Protein AF-A0A973MR33-F1 (afdb_monomer)

Secondary structure (DSSP, 8-state):
-EEEEEEEEEEEEEEEEETTEEEEEEEEEEGGGT--HHHHHHHHHHHHTPPPPTTEEEEEEEEEEEEEEEEE---TTSSPPP--

Radius of gyration: 20.91 Å; Cα contacts (8 Å, |Δi|>4): 119; chains: 1; bounding box: 41×22×63 Å

Structure (mmCIF, N/CA/C/O backbone):
data_AF-A0A973MR33-F1
#
_entry.id   AF-A0A973MR33-F1
#
loop_
_atom_site.group_PDB
_atom_site.id
_atom_site.type_symbol
_atom_site.label_atom_id
_atom_site.label_alt_id
_atom_site.label_comp_id
_atom_site.label_asym_id
_atom_site.label_entity_id
_atom_site.label_seq_id
_atom_site.pdbx_PDB_ins_code
_atom_site.Cartn_x
_atom_site.Cartn_y
_atom_site.Cartn_z
_atom_site.occupancy
_atom_site.B_iso_or_equiv
_atom_site.auth_seq_id
_atom_site.auth_comp_id
_atom_site.auth_asym_id
_atom_site.auth_atom_id
_atom_site.pdbx_PDB_model_num
ATOM 1 N N . MET A 1 1 ? 21.618 3.166 -28.067 1.00 57.25 1 MET A N 1
ATOM 2 C CA . MET A 1 1 ? 21.717 2.542 -26.726 1.00 57.25 1 MET A CA 1
ATOM 3 C C . MET A 1 1 ? 20.358 2.641 -26.062 1.00 57.25 1 MET A C 1
ATOM 5 O O . MET A 1 1 ? 19.711 3.671 -26.224 1.00 57.25 1 MET A O 1
ATOM 9 N N . SER A 1 2 ? 19.926 1.591 -25.366 1.00 69.31 2 SER A N 1
ATOM 10 C CA . SER A 1 2 ? 18.696 1.595 -24.571 1.00 69.31 2 SER A CA 1
ATOM 11 C C . SER A 1 2 ? 19.037 1.447 -23.091 1.00 69.31 2 SER A C 1
ATOM 13 O O . SER A 1 2 ? 19.802 0.551 -22.732 1.00 69.31 2 SER A O 1
ATOM 15 N N . THR A 1 3 ? 18.462 2.295 -22.245 1.00 77.12 3 THR A N 1
ATOM 16 C CA . THR A 1 3 ? 18.558 2.186 -20.787 1.00 77.12 3 THR A CA 1
ATOM 17 C C . THR A 1 3 ? 17.174 1.884 -20.237 1.00 77.12 3 THR A C 1
ATOM 19 O O . THR A 1 3 ? 16.220 2.602 -20.539 1.00 77.12 3 THR A O 1
ATOM 22 N N . THR A 1 4 ? 17.071 0.840 -19.420 1.00 80.19 4 THR A N 1
ATOM 23 C CA . THR A 1 4 ? 15.827 0.465 -18.743 1.00 80.19 4 THR A CA 1
ATOM 24 C C . THR A 1 4 ? 15.971 0.727 -17.254 1.00 80.19 4 THR A C 1
ATOM 26 O O . THR A 1 4 ? 16.891 0.211 -16.622 1.00 80.19 4 THR A O 1
ATOM 29 N N . THR A 1 5 ? 15.038 1.489 -16.690 1.00 82.75 5 THR A N 1
ATOM 30 C CA . THR A 1 5 ? 14.939 1.729 -15.248 1.00 82.75 5 THR A CA 1
ATOM 31 C C . THR A 1 5 ? 13.593 1.212 -14.762 1.00 82.75 5 THR A C 1
ATOM 33 O O . THR A 1 5 ? 12.556 1.674 -15.231 1.00 82.75 5 THR A O 1
ATOM 36 N N . SER A 1 6 ? 13.606 0.276 -13.813 1.00 84.94 6 SER A N 1
ATOM 37 C CA . SER A 1 6 ? 12.398 -0.217 -13.144 1.00 84.94 6 SER A CA 1
ATOM 38 C C . SER A 1 6 ? 12.375 0.247 -11.690 1.00 84.94 6 SER A C 1
ATOM 40 O O . SER A 1 6 ? 13.359 0.089 -10.963 1.00 84.94 6 SER A O 1
ATOM 42 N N . ASN A 1 7 ? 11.262 0.843 -11.274 1.00 91.12 7 ASN A N 1
ATOM 43 C CA . ASN A 1 7 ? 11.019 1.287 -9.909 1.00 91.12 7 ASN A CA 1
ATOM 44 C C . ASN A 1 7 ? 9.700 0.686 -9.421 1.00 91.12 7 ASN A C 1
ATOM 46 O O . ASN A 1 7 ? 8.681 0.786 -10.104 1.00 91.12 7 ASN A O 1
ATOM 50 N N . VAL A 1 8 ? 9.735 0.071 -8.242 1.00 94.00 8 VAL A N 1
ATOM 51 C CA . VAL A 1 8 ? 8.550 -0.463 -7.571 1.00 94.00 8 VAL A CA 1
ATOM 52 C C . VAL A 1 8 ? 8.314 0.369 -6.329 1.00 94.00 8 VAL A C 1
ATOM 54 O O . VAL A 1 8 ? 9.226 0.536 -5.522 1.00 94.00 8 VAL A O 1
ATOM 57 N N . THR A 1 9 ? 7.100 0.882 -6.172 1.00 95.19 9 THR A N 1
ATOM 58 C CA . THR A 1 9 ? 6.666 1.621 -4.987 1.00 95.19 9 THR A CA 1
ATOM 59 C C . THR A 1 9 ? 5.542 0.862 -4.297 1.00 95.19 9 THR A C 1
ATOM 61 O O . THR A 1 9 ? 4.541 0.531 -4.926 1.00 95.19 9 THR A O 1
ATOM 64 N N . TYR A 1 10 ? 5.689 0.628 -2.999 1.00 95.44 10 TYR A N 1
ATOM 65 C CA . TYR A 1 10 ? 4.663 0.067 -2.128 1.00 95.44 10 TYR A CA 1
ATOM 66 C C . TYR A 1 10 ? 4.080 1.191 -1.281 1.00 95.44 10 TYR A C 1
ATOM 68 O O . TYR A 1 10 ? 4.825 1.867 -0.569 1.00 95.44 10 TYR A O 1
ATOM 76 N N . ARG A 1 11 ? 2.768 1.405 -1.359 1.00 95.00 11 ARG A N 1
ATOM 77 C CA . ARG A 1 11 ? 2.045 2.406 -0.572 1.00 95.00 11 ARG A CA 1
ATOM 78 C C . ARG A 1 11 ? 1.152 1.709 0.441 1.00 95.00 11 ARG A C 1
ATOM 80 O O . ARG A 1 11 ? 0.342 0.864 0.074 1.00 95.00 11 ARG A O 1
ATOM 87 N N . PHE A 1 12 ? 1.291 2.098 1.699 1.00 94.25 12 PHE A N 1
ATOM 88 C CA . PHE A 1 12 ? 0.491 1.609 2.811 1.00 94.25 12 PHE A CA 1
ATOM 89 C C . PHE A 1 12 ? -0.452 2.726 3.231 1.00 94.25 12 PHE A C 1
ATOM 91 O O . PHE A 1 12 ? 0.007 3.827 3.539 1.00 94.25 12 PHE A O 1
ATOM 98 N N . GLY A 1 13 ? -1.752 2.456 3.197 1.00 93.38 13 GLY A N 1
ATOM 99 C CA . GLY A 1 13 ? -2.802 3.378 3.615 1.00 93.38 13 GLY A CA 1
ATOM 100 C C . GLY A 1 13 ? -3.477 2.893 4.890 1.00 93.38 13 GLY A C 1
ATOM 101 O O . GLY A 1 13 ? -3.714 1.696 5.049 1.00 93.38 13 GLY A O 1
ATOM 102 N N . PHE A 1 14 ? -3.798 3.825 5.780 1.00 91.88 14 PHE A N 1
ATOM 103 C CA . PHE A 1 14 ? -4.531 3.599 7.019 1.00 91.88 14 PHE A CA 1
ATOM 104 C C . PHE A 1 14 ? -5.710 4.549 7.064 1.00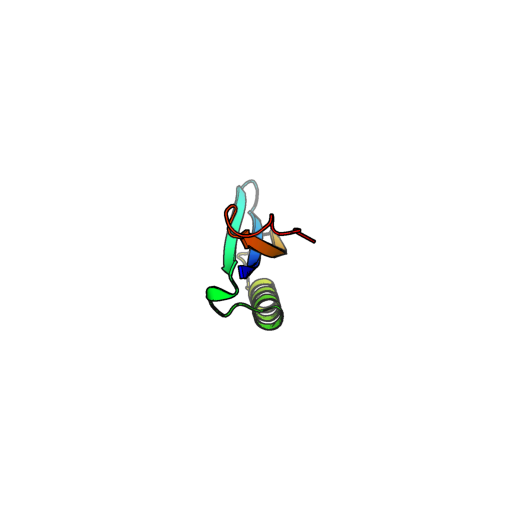 91.88 14 PHE A C 1
ATOM 106 O O . PHE A 1 14 ? -5.534 5.754 6.920 1.00 91.88 14 PHE A O 1
ATOM 113 N N . TYR A 1 15 ? -6.879 3.980 7.308 1.00 92.25 15 TYR A N 1
ATOM 114 C CA . TYR A 1 15 ? -8.112 4.691 7.588 1.00 92.25 15 TYR A CA 1
ATOM 115 C C . TYR A 1 15 ? -8.455 4.411 9.045 1.00 92.25 15 TYR A C 1
ATOM 117 O O . TYR A 1 15 ? -8.730 3.263 9.412 1.00 92.25 15 TYR A O 1
ATOM 125 N N . LEU A 1 16 ? -8.383 5.442 9.877 1.00 91.19 16 LEU A N 1
ATOM 126 C CA . LEU A 1 16 ? -8.622 5.380 11.311 1.00 91.19 16 LEU A CA 1
ATOM 127 C C . LEU A 1 16 ? -9.906 6.141 11.625 1.00 91.19 16 LEU A C 1
ATOM 129 O O . LEU A 1 16 ? -10.069 7.295 11.235 1.00 91.19 16 LEU A O 1
ATOM 133 N N . GLN A 1 17 ? -10.808 5.505 12.364 1.00 92.44 17 GLN A N 1
ATOM 134 C CA . GLN A 1 17 ? -12.024 6.145 12.847 1.00 92.44 17 GLN A CA 1
ATOM 135 C C . GLN A 1 17 ? -12.162 5.954 14.353 1.00 92.44 17 GLN A C 1
ATOM 137 O O . GLN A 1 17 ? -12.209 4.818 14.819 1.00 92.44 17 GLN A O 1
ATOM 142 N N . GLN A 1 18 ? -12.303 7.044 15.108 1.00 91.94 18 GLN A N 1
ATOM 143 C CA . GLN A 1 18 ? -12.610 7.006 16.540 1.00 91.94 18 GLN A CA 1
ATOM 144 C C . GLN A 1 18 ? -13.706 8.027 16.873 1.00 91.94 18 GLN A C 1
ATOM 146 O O . GLN A 1 18 ? -13.461 9.232 16.944 1.00 91.94 18 GLN A O 1
ATOM 151 N N . GLY A 1 19 ? -14.933 7.539 17.078 1.00 87.88 19 GLY A N 1
ATOM 152 C CA . GLY A 1 19 ? -16.111 8.404 17.181 1.00 87.88 19 GLY A CA 1
ATOM 153 C C . GLY A 1 19 ? -16.346 9.166 15.872 1.00 87.88 19 GLY A C 1
ATOM 154 O O . GLY A 1 19 ? -16.442 8.546 14.812 1.00 87.88 19 GLY A O 1
ATOM 155 N N . ASP A 1 20 ? -16.394 10.497 15.961 1.00 89.19 20 ASP A N 1
ATOM 156 C CA . ASP A 1 20 ? -16.544 11.400 14.809 1.00 89.19 20 ASP A CA 1
ATOM 157 C C . ASP A 1 20 ? -15.201 11.787 14.161 1.00 89.19 20 ASP A C 1
ATOM 159 O O . ASP A 1 20 ? -15.182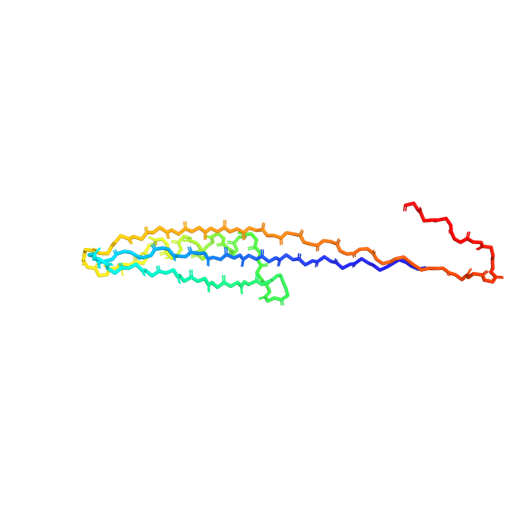 12.461 13.131 1.00 89.19 20 ASP A O 1
ATOM 163 N N . ASN A 1 21 ? -14.070 11.371 14.743 1.00 87.00 21 ASN A N 1
ATOM 164 C CA . ASN A 1 21 ? -12.754 11.656 14.183 1.00 87.00 21 ASN A CA 1
ATOM 165 C C . ASN A 1 21 ? -12.410 10.629 13.106 1.00 87.00 21 ASN A C 1
ATOM 167 O O . ASN A 1 21 ? -12.440 9.422 13.360 1.00 87.00 21 ASN A O 1
ATOM 171 N N . LEU A 1 22 ? -12.057 11.134 11.926 1.00 91.31 22 LEU A N 1
ATOM 172 C CA . LEU A 1 22 ? -11.594 10.367 10.778 1.00 91.31 22 LEU A CA 1
ATOM 173 C C . LEU A 1 22 ? -10.193 10.849 10.417 1.00 91.31 22 LEU A C 1
ATOM 175 O O . LEU A 1 22 ? -9.999 12.039 10.161 1.00 91.31 22 LEU A O 1
ATOM 179 N N . GLU A 1 23 ? -9.237 9.930 10.393 1.00 89.38 23 GLU A N 1
ATOM 180 C CA . GLU A 1 23 ? -7.867 10.208 9.985 1.00 89.38 23 GLU A CA 1
ATOM 181 C C . GLU A 1 23 ? -7.412 9.227 8.915 1.00 89.38 23 GLU A C 1
ATOM 183 O O . GLU A 1 23 ? -7.541 8.011 9.068 1.00 89.38 23 GLU A O 1
ATOM 188 N N . ASP A 1 24 ? -6.808 9.784 7.869 1.00 91.88 24 ASP A N 1
ATOM 189 C CA . ASP A 1 24 ? -6.160 9.025 6.815 1.00 91.88 24 ASP A CA 1
ATOM 190 C C . ASP A 1 24 ? -4.656 9.260 6.893 1.00 91.88 24 ASP A C 1
ATOM 192 O O . ASP A 1 24 ? -4.178 10.397 6.846 1.00 91.88 24 ASP A O 1
ATOM 196 N N . ALA A 1 25 ? -3.897 8.174 6.982 1.00 88.88 25 ALA A N 1
ATOM 197 C CA . ALA A 1 25 ? -2.445 8.213 6.974 1.00 88.88 25 ALA A CA 1
ATOM 198 C C . ALA A 1 25 ? -1.905 7.322 5.861 1.00 88.88 25 ALA A C 1
ATOM 200 O O . ALA A 1 25 ? -2.442 6.254 5.571 1.00 88.88 25 ALA A O 1
ATOM 201 N N . PHE A 1 26 ? -0.811 7.751 5.240 1.00 92.31 26 PHE A N 1
ATOM 202 C CA . PHE A 1 26 ? -0.120 6.946 4.247 1.00 92.31 26 PHE A CA 1
ATOM 203 C C . PHE A 1 26 ? 1.388 7.083 4.378 1.00 92.31 26 PHE A C 1
ATOM 205 O O . PHE A 1 26 ? 1.918 8.145 4.705 1.00 92.31 26 PHE A O 1
ATOM 212 N N . PHE A 1 27 ? 2.085 6.002 4.061 1.00 92.44 27 PHE A N 1
ATOM 213 C CA . PHE A 1 27 ? 3.524 6.018 3.850 1.00 92.44 27 PHE A CA 1
ATOM 214 C C . PHE A 1 27 ? 3.885 5.113 2.678 1.00 92.44 27 PHE A C 1
ATOM 216 O O . PHE A 1 27 ? 3.164 4.169 2.346 1.00 92.44 27 PHE A O 1
ATOM 223 N N . SER A 1 28 ? 5.009 5.419 2.038 1.00 94.38 28 SER A N 1
ATOM 224 C CA . SER A 1 28 ? 5.435 4.743 0.820 1.00 94.38 28 SER A CA 1
ATOM 225 C C . SER A 1 28 ? 6.895 4.337 0.918 1.00 94.38 28 SER A C 1
ATOM 227 O O . SER A 1 28 ? 7.734 5.115 1.369 1.00 94.38 28 SER A O 1
ATOM 229 N N . PHE A 1 29 ? 7.200 3.142 0.429 1.00 93.56 29 PHE A N 1
ATOM 230 C CA . PHE A 1 29 ? 8.557 2.631 0.290 1.00 93.56 29 PHE A CA 1
ATOM 231 C C . PHE A 1 29 ? 8.821 2.252 -1.159 1.00 93.56 29 PHE A C 1
ATOM 233 O O . PHE A 1 29 ? 7.899 1.920 -1.897 1.00 93.56 29 PHE A O 1
ATOM 240 N N . THR A 1 30 ? 10.084 2.285 -1.570 1.00 94.38 30 THR A N 1
ATOM 241 C CA . THR A 1 30 ? 10.482 1.878 -2.923 1.00 94.38 30 THR A CA 1
ATOM 242 C C . THR A 1 30 ? 11.423 0.683 -2.876 1.00 94.38 30 THR A C 1
ATOM 244 O O . THR A 1 30 ? 12.056 0.425 -1.848 1.00 94.38 30 THR A O 1
ATOM 247 N N . ASN A 1 31 ? 11.575 -0.014 -4.000 1.00 91.19 31 ASN A N 1
ATOM 248 C CA . ASN A 1 31 ? 12.592 -1.056 -4.159 1.00 91.19 31 ASN A CA 1
ATOM 249 C C . ASN A 1 31 ? 14.022 -0.540 -3.921 1.00 91.19 31 ASN A C 1
ATOM 251 O O . ASN A 1 31 ? 14.875 -1.296 -3.466 1.00 91.19 31 ASN A O 1
ATOM 255 N N . ALA A 1 32 ? 14.284 0.753 -4.144 1.00 89.19 32 ALA A N 1
ATOM 256 C CA . ALA A 1 32 ? 15.566 1.378 -3.818 1.00 89.19 32 ALA A CA 1
ATOM 257 C C . ALA A 1 32 ? 15.857 1.394 -2.305 1.00 89.19 32 ALA A C 1
ATOM 259 O O . ALA A 1 32 ? 17.017 1.418 -1.901 1.00 89.19 32 ALA A O 1
ATOM 260 N N . CYS A 1 33 ? 14.818 1.342 -1.466 1.00 88.69 33 CYS A N 1
ATOM 261 C CA . CYS A 1 33 ? 14.936 1.207 -0.014 1.00 88.69 33 CYS A CA 1
ATOM 262 C C . CYS A 1 33 ? 15.037 -0.260 0.445 1.00 88.69 33 CYS A C 1
ATOM 264 O O . CYS A 1 33 ? 14.989 -0.517 1.644 1.00 88.69 33 CYS A O 1
ATOM 266 N N . GLY A 1 34 ? 15.141 -1.218 -0.484 1.00 90.06 34 GLY A N 1
ATOM 267 C CA . GLY A 1 34 ? 15.151 -2.652 -0.186 1.00 90.06 34 GLY A CA 1
ATOM 268 C C . GLY A 1 34 ? 13.766 -3.253 0.068 1.00 90.06 34 GLY A C 1
ATOM 269 O O . GLY A 1 34 ? 13.691 -4.390 0.518 1.00 90.06 34 GLY A O 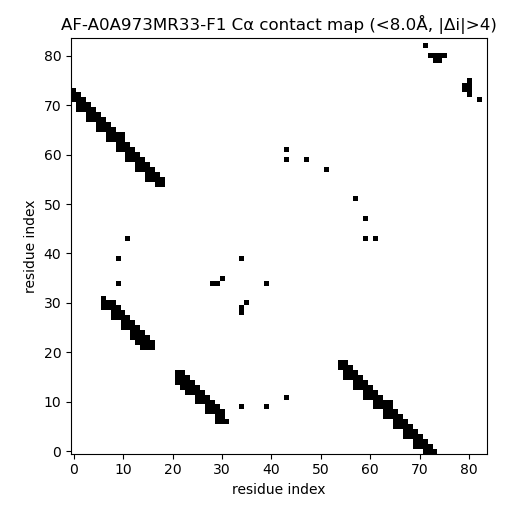1
ATOM 270 N N . MET A 1 35 ? 12.685 -2.514 -0.209 1.00 94.00 35 MET A N 1
ATOM 271 C CA . MET A 1 35 ? 11.324 -3.042 -0.096 1.00 94.00 35 MET A CA 1
ATOM 272 C C . MET A 1 35 ? 11.015 -3.989 -1.262 1.00 94.00 35 MET A C 1
ATOM 274 O O . MET A 1 35 ? 11.196 -3.643 -2.431 1.00 94.00 35 MET A O 1
ATOM 278 N N . ASP A 1 36 ? 10.496 -5.160 -0.934 1.00 93.50 36 ASP A N 1
ATOM 279 C CA . ASP A 1 36 ? 10.037 -6.200 -1.850 1.00 93.50 36 ASP A CA 1
ATOM 280 C C . ASP A 1 36 ? 8.645 -6.714 -1.435 1.00 93.50 36 ASP A C 1
ATOM 282 O O . ASP A 1 36 ? 8.094 -6.296 -0.416 1.00 93.50 36 ASP A O 1
ATOM 286 N N . ASP A 1 37 ? 8.050 -7.608 -2.229 1.00 92.81 37 ASP A N 1
ATOM 287 C CA . ASP A 1 37 ? 6.697 -8.116 -1.962 1.00 92.81 37 ASP A CA 1
ATOM 288 C C . ASP A 1 37 ? 6.601 -8.815 -0.588 1.00 92.81 37 ASP A C 1
ATOM 290 O O . ASP A 1 37 ? 5.592 -8.697 0.108 1.00 92.81 37 ASP A O 1
ATOM 294 N N . ALA A 1 38 ? 7.657 -9.527 -0.176 1.00 94.50 38 ALA A N 1
ATOM 295 C CA . ALA A 1 38 ? 7.684 -10.282 1.074 1.00 94.50 38 ALA A CA 1
ATOM 296 C C . ALA A 1 38 ? 7.769 -9.362 2.300 1.00 94.50 38 ALA A C 1
ATOM 298 O O . ALA A 1 38 ? 7.030 -9.545 3.268 1.00 94.50 38 ALA A O 1
ATOM 299 N N . SER A 1 39 ? 8.637 -8.353 2.255 1.00 94.00 39 SER A N 1
ATOM 300 C CA . SER A 1 39 ? 8.751 -7.333 3.301 1.00 94.00 39 SER A CA 1
ATOM 301 C C . SER A 1 39 ? 7.513 -6.443 3.364 1.00 94.00 39 SER A C 1
ATOM 303 O O . SER A 1 39 ? 7.059 -6.122 4.464 1.00 94.00 39 SER A O 1
ATOM 305 N N . ALA A 1 40 ? 6.906 -6.115 2.219 1.00 93.12 40 ALA A N 1
ATOM 306 C CA . ALA A 1 40 ? 5.656 -5.370 2.182 1.00 93.12 40 ALA A CA 1
ATOM 307 C C . ALA A 1 40 ? 4.507 -6.155 2.829 1.00 93.12 40 ALA A C 1
ATOM 309 O O . ALA A 1 40 ? 3.762 -5.599 3.639 1.00 93.12 40 ALA A O 1
ATOM 310 N N . LEU A 1 41 ? 4.398 -7.455 2.538 1.00 92.25 41 LEU A N 1
ATOM 311 C CA . LEU A 1 41 ? 3.432 -8.338 3.188 1.00 92.25 41 LEU A CA 1
ATOM 312 C C . LEU A 1 41 ? 3.690 -8.453 4.695 1.00 92.25 41 LEU A C 1
ATOM 314 O O . LEU A 1 41 ? 2.764 -8.282 5.483 1.00 92.25 41 LEU A O 1
ATOM 318 N N . ALA A 1 42 ? 4.939 -8.681 5.105 1.00 92.94 42 ALA A N 1
ATOM 319 C CA . ALA A 1 42 ? 5.294 -8.797 6.518 1.00 92.94 42 ALA A CA 1
ATOM 320 C C . ALA A 1 42 ? 4.965 -7.515 7.301 1.00 92.94 42 ALA A C 1
ATOM 322 O O . ALA A 1 42 ? 4.454 -7.584 8.420 1.00 92.94 42 ALA A O 1
ATOM 323 N N . LEU A 1 43 ? 5.202 -6.339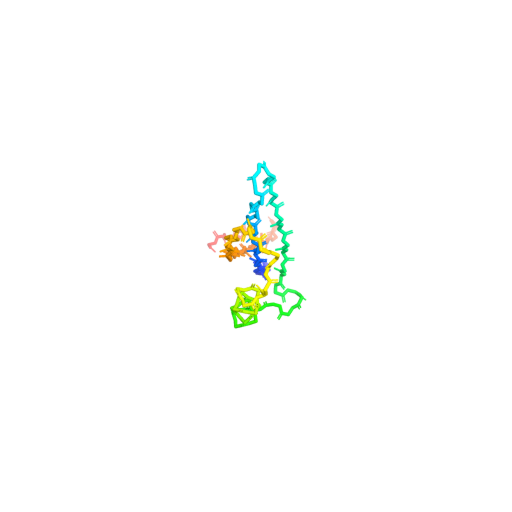 6.710 1.00 91.25 43 LEU A N 1
ATOM 324 C CA . LEU A 1 43 ? 4.826 -5.062 7.313 1.00 91.25 43 LEU A CA 1
ATOM 325 C C . LEU A 1 43 ? 3.305 -4.913 7.412 1.00 91.25 43 LEU A C 1
ATOM 327 O O . LEU A 1 43 ? 2.800 -4.494 8.451 1.00 91.25 43 LEU A O 1
ATOM 331 N N . ALA A 1 44 ? 2.571 -5.287 6.364 1.00 90.38 44 ALA A N 1
ATOM 332 C CA . ALA A 1 44 ? 1.112 -5.276 6.372 1.00 90.38 44 ALA A CA 1
ATOM 333 C C . ALA A 1 44 ? 0.552 -6.162 7.501 1.00 90.38 44 ALA A C 1
ATOM 335 O O . ALA A 1 44 ? -0.314 -5.743 8.270 1.00 90.38 44 ALA A O 1
ATOM 336 N N . GLU A 1 45 ? 1.079 -7.376 7.647 1.00 90.44 45 GLU A N 1
ATOM 337 C CA . GLU A 1 45 ? 0.690 -8.299 8.713 1.00 90.44 45 GLU A CA 1
ATOM 338 C C . GLU A 1 45 ? 1.051 -7.766 10.100 1.00 90.44 45 GLU A C 1
ATOM 340 O O . GLU A 1 45 ? 0.235 -7.852 11.019 1.00 90.44 45 GLU A O 1
ATOM 345 N N . ALA A 1 46 ? 2.236 -7.172 10.260 1.00 90.19 46 ALA A N 1
ATOM 346 C CA . ALA A 1 46 ? 2.636 -6.546 11.514 1.00 90.19 46 ALA A CA 1
ATOM 347 C C . ALA A 1 46 ? 1.669 -5.419 11.905 1.00 90.19 46 ALA A C 1
ATOM 349 O O . ALA A 1 46 ? 1.180 -5.392 13.031 1.00 90.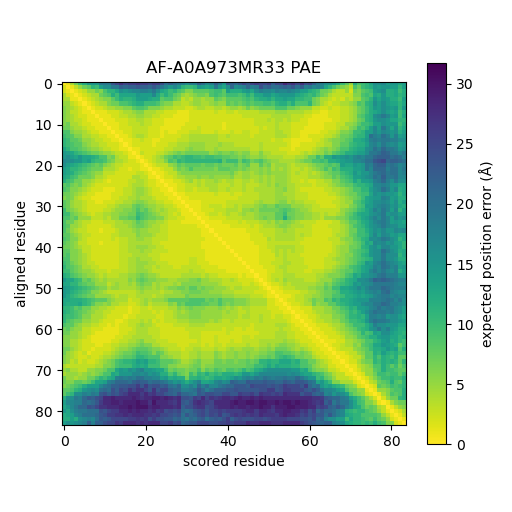19 46 ALA A O 1
ATOM 350 N N . MET A 1 47 ? 1.329 -4.542 10.958 1.00 87.38 47 MET A N 1
ATOM 351 C CA . MET A 1 47 ? 0.442 -3.400 11.189 1.00 87.38 47 MET A CA 1
ATOM 352 C C . MET A 1 47 ? -1.010 -3.813 11.453 1.00 87.38 47 MET A C 1
ATOM 354 O O . MET A 1 47 ? -1.688 -3.192 12.269 1.00 87.38 47 MET A O 1
ATOM 358 N N . LYS A 1 48 ? -1.482 -4.897 10.827 1.00 85.00 48 LYS A N 1
ATOM 359 C CA . LYS A 1 48 ? -2.805 -5.480 11.102 1.00 85.00 48 LYS A CA 1
ATOM 360 C C . LYS A 1 48 ? -2.946 -5.976 12.547 1.00 85.00 48 LYS A C 1
ATOM 362 O O . LYS A 1 48 ? -4.054 -5.984 13.074 1.00 85.00 48 LYS A O 1
ATOM 367 N N . ASN A 1 49 ? -1.846 -6.395 13.170 1.00 85.50 49 ASN A N 1
ATOM 368 C CA . ASN A 1 49 ? -1.828 -6.937 14.531 1.00 85.50 49 ASN A CA 1
ATOM 369 C C . ASN A 1 49 ? -1.520 -5.884 15.609 1.00 85.50 49 ASN A C 1
ATOM 371 O O . ASN A 1 49 ? -1.382 -6.236 16.779 1.00 85.50 49 ASN A O 1
ATOM 375 N N . VAL A 1 50 ? -1.397 -4.606 15.240 1.00 88.12 50 VAL A N 1
ATOM 376 C CA . VAL A 1 50 ? -1.216 -3.521 16.210 1.00 88.12 50 VAL A CA 1
ATOM 377 C C . VAL A 1 50 ? -2.510 -3.326 16.997 1.00 88.12 50 VAL A C 1
ATOM 379 O O . VAL A 1 50 ? -3.587 -3.180 16.418 1.00 88.12 50 VAL A O 1
ATOM 382 N N . GLU A 1 51 ? -2.406 -3.304 18.325 1.00 89.69 51 GLU A N 1
ATOM 383 C CA . GLU A 1 51 ? -3.529 -2.944 19.187 1.00 89.69 51 GLU A CA 1
ATOM 384 C C . GLU A 1 51 ? -3.796 -1.440 19.098 1.00 89.69 51 GLU A C 1
ATOM 386 O O . GLU A 1 51 ? -2.928 -0.612 19.378 1.00 89.69 51 GLU A O 1
ATOM 391 N N . TRP A 1 52 ? -5.024 -1.092 18.724 1.00 87.44 52 TRP A N 1
ATOM 392 C CA . TRP A 1 52 ? -5.495 0.286 18.689 1.00 87.44 52 TRP A CA 1
ATOM 393 C C . TRP A 1 52 ? -6.287 0.616 19.957 1.00 87.44 52 TRP A C 1
ATOM 395 O O . TRP A 1 52 ? -6.872 -0.284 20.569 1.00 87.44 52 TRP A O 1
ATOM 405 N N . PRO A 1 53 ? -6.343 1.897 20.364 1.00 89.56 53 PRO A N 1
ATOM 406 C CA . PRO A 1 53 ? -7.189 2.318 21.472 1.00 89.56 53 PRO A CA 1
ATOM 407 C C . PRO A 1 53 ? -8.638 1.843 21.309 1.00 89.56 53 PRO A C 1
ATOM 409 O O . PRO A 1 53 ? -9.169 1.747 20.201 1.00 89.56 53 PR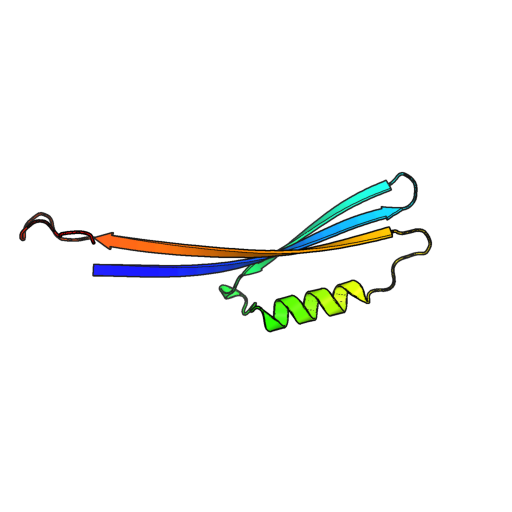O A O 1
ATOM 412 N N . ALA A 1 54 ? -9.301 1.563 22.432 1.00 89.81 54 ALA A N 1
ATOM 413 C CA . ALA A 1 54 ? -10.687 1.116 22.414 1.00 89.81 54 ALA A CA 1
ATOM 414 C C . ALA A 1 54 ? -11.593 2.130 21.688 1.00 89.81 54 ALA A C 1
ATOM 416 O O . ALA A 1 54 ? -11.486 3.343 21.883 1.00 89.81 54 ALA A O 1
ATOM 417 N N . GLY A 1 55 ? -12.501 1.612 20.859 1.00 89.31 55 GLY A N 1
ATOM 418 C CA . GLY A 1 55 ? -13.401 2.427 20.039 1.00 89.31 55 GLY A CA 1
ATOM 419 C C . GLY A 1 55 ? -12.798 2.919 18.721 1.00 89.31 55 GLY A C 1
ATOM 420 O O . GLY A 1 55 ? -13.504 3.597 17.977 1.00 89.31 55 GLY A O 1
ATOM 421 N N . THR A 1 56 ? -11.544 2.570 18.410 1.00 91.44 56 THR A N 1
ATOM 422 C CA . THR A 1 56 ? -10.927 2.868 17.114 1.00 91.44 56 THR A CA 1
ATOM 423 C C . THR A 1 56 ? -11.179 1.736 16.120 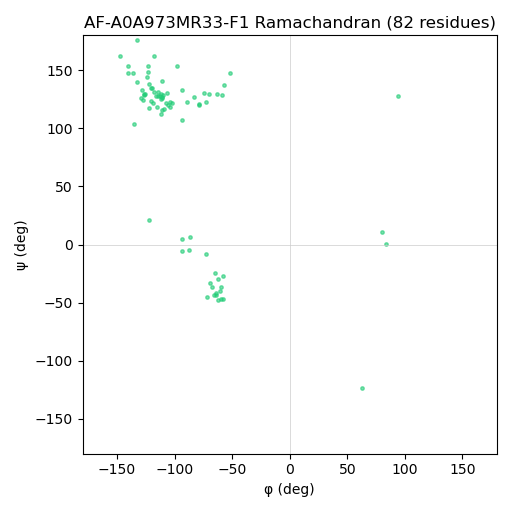1.00 91.44 56 THR A C 1
ATOM 425 O O . THR A 1 56 ? -10.814 0.586 16.358 1.00 91.44 56 THR A O 1
ATOM 428 N N . THR A 1 57 ? -11.792 2.061 14.984 1.00 90.19 57 THR A N 1
ATOM 429 C CA . THR A 1 57 ? -11.886 1.174 13.820 1.00 90.19 57 THR A CA 1
ATOM 430 C C . THR A 1 57 ? -10.737 1.486 12.876 1.00 90.19 57 THR A C 1
ATOM 432 O O . THR A 1 57 ? -10.484 2.652 12.581 1.00 90.19 57 THR A O 1
ATOM 435 N N . VAL A 1 58 ? -10.050 0.448 12.402 1.00 90.06 58 VAL A N 1
ATOM 436 C CA . VAL A 1 58 ? -8.903 0.586 11.501 1.00 90.06 58 VAL A CA 1
ATOM 437 C C . VAL A 1 58 ? -9.118 -0.250 10.256 1.00 90.06 58 VAL A C 1
ATOM 439 O O . VAL A 1 58 ? -9.416 -1.441 10.342 1.00 90.06 58 VAL A O 1
ATOM 442 N N . SER A 1 59 ? -8.931 0.373 9.098 1.00 90.06 59 SER A N 1
ATOM 443 C CA . SER A 1 59 ? -8.806 -0.311 7.817 1.00 90.06 59 SER A CA 1
ATOM 444 C C . SER A 1 59 ? -7.444 0.011 7.220 1.00 90.06 59 SER A C 1
ATOM 446 O O . SER A 1 59 ? -7.013 1.162 7.231 1.00 90.06 59 SER A O 1
ATOM 448 N N . MET A 1 60 ? -6.756 -1.007 6.715 1.00 90.56 60 MET A N 1
ATOM 449 C CA . MET A 1 60 ? -5.435 -0.864 6.115 1.00 90.56 60 MET A CA 1
ATOM 450 C C . MET A 1 60 ? -5.464 -1.379 4.680 1.00 90.56 60 MET A C 1
ATOM 452 O O . MET A 1 60 ? -6.030 -2.439 4.403 1.00 90.56 60 MET A O 1
ATOM 456 N N . THR A 1 61 ? -4.813 -0.651 3.782 1.00 92.31 61 THR A N 1
ATOM 457 C CA . THR A 1 61 ? -4.618 -1.039 2.386 1.00 92.31 61 THR A CA 1
ATOM 458 C C . THR A 1 61 ? -3.135 -1.069 2.047 1.00 92.31 61 THR A C 1
ATOM 460 O O . THR A 1 61 ? -2.333 -0.312 2.596 1.00 92.31 61 THR A O 1
ATOM 463 N N . VAL A 1 62 ? -2.764 -1.963 1.132 1.00 92.56 62 VAL A N 1
ATOM 464 C CA . VAL A 1 62 ? -1.421 -2.013 0.555 1.00 92.56 62 VAL A CA 1
ATOM 465 C C . VAL A 1 62 ? -1.559 -2.035 -0.951 1.00 92.56 62 VAL A C 1
ATOM 467 O O . VAL A 1 62 ? -2.272 -2.868 -1.507 1.00 92.56 62 VAL A O 1
ATOM 470 N N . GLU A 1 63 ? -0.878 -1.108 -1.604 1.00 93.75 63 GLU A N 1
ATOM 471 C CA . GLU A 1 63 ? -0.864 -0.966 -3.050 1.00 93.75 63 GLU A CA 1
ATOM 472 C C . GLU A 1 63 ? 0.568 -1.111 -3.551 1.00 93.75 63 GLU A C 1
ATOM 474 O O . GLU A 1 63 ? 1.494 -0.508 -3.007 1.00 93.75 63 GLU A O 1
ATOM 479 N N . ARG A 1 64 ? 0.742 -1.883 -4.622 1.00 93.06 64 ARG A N 1
ATOM 480 C CA . ARG A 1 64 ? 2.003 -1.984 -5.352 1.00 93.06 64 ARG A CA 1
ATOM 481 C C . ARG A 1 64 ? 1.866 -1.239 -6.673 1.00 93.06 64 ARG A C 1
ATOM 483 O O . ARG A 1 64 ? 0.916 -1.468 -7.416 1.00 93.06 64 ARG A O 1
ATOM 490 N N . ASN A 1 65 ? 2.826 -0.370 -6.963 1.00 92.56 65 ASN A N 1
ATOM 491 C CA . ASN A 1 65 ? 2.918 0.361 -8.217 1.00 92.56 65 ASN A CA 1
ATOM 492 C C . ASN A 1 65 ? 4.264 0.076 -8.892 1.00 92.56 65 ASN A C 1
ATOM 494 O O . ASN A 1 65 ? 5.316 0.404 -8.342 1.00 92.56 65 ASN A O 1
ATOM 498 N N . ASP A 1 66 ? 4.221 -0.517 -10.084 1.00 92.56 66 ASP A N 1
ATOM 499 C CA . ASP A 1 66 ? 5.394 -0.850 -10.887 1.00 92.56 66 ASP A CA 1
ATOM 500 C C . ASP A 1 66 ? 5.537 0.143 -12.047 1.00 92.56 66 ASP A C 1
ATOM 502 O O . ASP A 1 66 ? 4.684 0.229 -12.928 1.00 92.56 66 ASP A O 1
ATOM 506 N N . THR A 1 67 ? 6.643 0.886 -12.077 1.00 89.44 67 THR A N 1
ATOM 507 C CA . THR A 1 67 ? 6.967 1.817 -13.165 1.00 89.44 67 THR A CA 1
ATOM 508 C C . THR A 1 67 ? 8.218 1.353 -13.896 1.00 89.44 67 THR A C 1
ATOM 510 O O . THR A 1 67 ? 9.305 1.310 -13.321 1.00 89.44 67 THR A O 1
ATOM 513 N N . THR A 1 68 ? 8.081 1.047 -15.189 1.00 87.88 68 THR A N 1
ATOM 514 C CA . THR A 1 68 ? 9.210 0.726 -16.073 1.00 87.88 68 THR A CA 1
ATOM 515 C C . THR A 1 68 ? 9.404 1.843 -17.091 1.00 87.88 68 THR A C 1
ATOM 517 O O . THR A 1 68 ? 8.550 2.067 -17.944 1.00 87.88 68 THR A O 1
ATOM 520 N N . ASN A 1 69 ? 10.545 2.524 -17.016 1.00 82.50 69 ASN A N 1
ATOM 521 C CA . ASN A 1 69 ? 10.953 3.551 -17.966 1.00 82.50 69 ASN A CA 1
ATOM 522 C C . ASN A 1 69 ? 11.990 2.974 -18.930 1.00 82.50 69 ASN A C 1
ATOM 524 O O . ASN A 1 69 ? 13.060 2.533 -18.505 1.00 82.50 69 ASN A O 1
ATOM 528 N N . VAL A 1 70 ? 11.684 3.011 -20.226 1.00 82.06 70 VAL A N 1
ATOM 529 C CA . VAL A 1 70 ? 12.604 2.616 -21.298 1.00 82.06 70 VAL A CA 1
ATOM 530 C C . VAL A 1 70 ? 13.035 3.873 -22.042 1.00 82.06 70 VAL A C 1
ATOM 532 O O . VAL A 1 70 ? 12.211 4.565 -22.636 1.00 82.06 70 VAL A O 1
ATOM 535 N N . HIS A 1 71 ? 14.327 4.186 -21.997 1.00 76.50 71 HIS A N 1
ATOM 536 C CA . HIS A 1 71 ? 14.915 5.275 -22.766 1.00 76.50 71 HIS A CA 1
ATOM 537 C C . HIS A 1 71 ? 15.717 4.704 -23.928 1.00 76.50 71 HIS A C 1
ATOM 539 O O . HIS A 1 71 ? 16.692 3.986 -23.710 1.00 76.50 71 HIS A O 1
ATOM 545 N N . SER A 1 72 ? 15.340 5.064 -25.150 1.00 76.38 72 SER A N 1
ATOM 546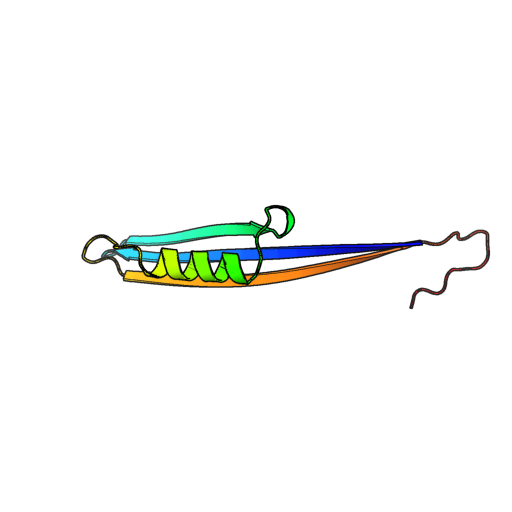 C CA . SER A 1 72 ? 16.046 4.668 -26.366 1.00 76.38 72 SER A CA 1
ATOM 547 C C . SER A 1 72 ? 16.568 5.905 -27.084 1.00 76.38 72 SER A C 1
ATOM 549 O O . SER A 1 72 ? 15.824 6.852 -27.322 1.00 76.38 72 SER A O 1
ATOM 551 N N . GLY A 1 73 ? 17.845 5.882 -27.459 1.00 69.00 73 GLY A N 1
ATOM 552 C CA . GLY A 1 73 ? 18.472 6.923 -28.270 1.00 69.00 73 GLY A CA 1
ATOM 553 C C . GLY A 1 73 ? 19.348 6.321 -29.363 1.00 69.00 73 GLY A C 1
ATOM 554 O O . GLY A 1 73 ? 19.967 5.265 -29.170 1.00 69.00 73 GLY A O 1
ATOM 555 N N . GLY A 1 74 ? 19.430 7.000 -30.505 1.00 67.38 74 GLY A N 1
ATOM 556 C CA . GLY A 1 74 ? 20.381 6.666 -31.561 1.00 67.38 74 GLY A CA 1
ATOM 557 C C . GLY A 1 74 ? 20.858 7.902 -32.313 1.00 67.38 74 GLY A C 1
ATOM 558 O O . GLY A 1 74 ? 20.276 8.980 -32.204 1.00 67.38 74 GLY A O 1
ATOM 559 N N . ASP A 1 75 ? 21.976 7.734 -33.011 1.00 66.25 75 ASP A N 1
ATOM 560 C CA . ASP A 1 75 ? 22.662 8.802 -33.729 1.00 66.25 75 ASP A CA 1
ATOM 561 C C . ASP A 1 75 ? 21.951 9.089 -35.057 1.00 66.25 75 ASP A C 1
ATOM 563 O O . ASP A 1 75 ? 21.827 8.216 -35.915 1.00 66.25 75 ASP A O 1
ATOM 567 N N . LEU A 1 76 ? 21.484 10.325 -35.230 1.00 61.94 76 LEU A N 1
ATOM 568 C CA . LEU A 1 76 ? 20.788 10.768 -36.440 1.00 61.94 76 LEU A CA 1
ATOM 569 C C . LEU A 1 76 ? 21.729 10.947 -37.644 1.00 61.94 76 LEU A C 1
ATOM 571 O O . LEU A 1 76 ? 21.247 11.135 -38.759 1.00 61.94 76 LEU A O 1
ATOM 575 N N . ASN A 1 77 ? 23.049 10.864 -37.449 1.00 67.19 77 ASN A N 1
ATOM 576 C CA . ASN A 1 77 ? 24.040 11.031 -38.514 1.00 67.19 77 ASN A CA 1
ATOM 577 C C . ASN A 1 77 ? 24.487 9.709 -39.164 1.00 67.19 77 ASN A C 1
ATOM 579 O O . ASN A 1 77 ? 25.234 9.744 -40.139 1.00 67.19 77 ASN A O 1
ATOM 583 N N . ALA A 1 78 ? 24.048 8.549 -38.658 1.00 58.97 78 ALA A N 1
ATOM 584 C CA . ALA A 1 78 ? 24.609 7.244 -39.028 1.00 58.97 78 ALA A CA 1
ATOM 585 C C . ALA A 1 78 ? 23.596 6.231 -39.605 1.00 58.97 78 ALA A C 1
ATOM 587 O O . ALA A 1 78 ? 23.906 5.045 -39.649 1.00 58.97 78 ALA A O 1
ATOM 588 N N . THR A 1 79 ? 22.447 6.683 -40.130 1.00 59.75 79 THR A N 1
ATOM 589 C CA . THR A 1 79 ? 21.218 5.911 -40.472 1.00 59.75 79 THR A CA 1
ATOM 590 C C . THR A 1 79 ? 20.214 5.945 -39.310 1.00 59.75 79 THR A C 1
ATOM 592 O O . THR A 1 79 ? 20.606 5.640 -38.185 1.00 59.75 79 THR A O 1
ATOM 595 N N . PRO A 1 80 ? 18.934 6.324 -39.531 1.00 55.09 80 PRO A N 1
ATOM 596 C CA . PRO A 1 80 ? 17.981 6.497 -38.439 1.00 55.09 80 PRO A CA 1
ATOM 597 C C . PRO A 1 80 ? 17.805 5.198 -37.640 1.00 55.09 80 PRO A C 1
ATOM 599 O O . PRO A 1 80 ? 17.536 4.154 -38.242 1.00 55.09 80 PRO A O 1
ATOM 602 N N . PRO A 1 81 ? 17.926 5.230 -36.304 1.00 53.91 81 PRO A N 1
ATOM 603 C CA . PRO A 1 81 ? 17.617 4.071 -35.479 1.00 53.91 81 PRO A CA 1
ATOM 604 C C . PRO A 1 81 ? 16.128 3.723 -35.624 1.00 53.91 81 PRO A C 1
ATOM 606 O O . PRO A 1 81 ? 15.257 4.581 -35.479 1.00 53.91 81 PRO A O 1
ATOM 609 N N . THR A 1 82 ? 15.823 2.457 -35.902 1.00 55.62 82 THR A N 1
ATOM 610 C CA . THR A 1 82 ? 14.464 1.931 -35.746 1.00 55.62 82 THR A CA 1
ATOM 611 C C . THR A 1 82 ? 14.234 1.649 -34.265 1.00 55.62 82 THR A C 1
ATOM 613 O O . THR A 1 82 ? 14.988 0.905 -33.642 1.00 55.62 82 THR A O 1
ATOM 616 N N . PHE A 1 83 ? 13.220 2.288 -33.684 1.00 58.12 83 PHE A N 1
ATOM 617 C CA . PHE A 1 83 ? 12.787 2.034 -32.313 1.00 58.12 83 PHE A CA 1
ATOM 618 C C . PHE A 1 83 ? 11.668 0.984 -32.364 1.00 58.12 83 PHE A C 1
ATOM 620 O O . PHE A 1 83 ? 10.576 1.293 -32.840 1.00 58.12 83 PHE A O 1
ATOM 627 N N . THR A 1 84 ? 11.953 -0.250 -31.943 1.00 58.41 84 THR A N 1
ATOM 628 C CA . THR A 1 84 ? 10.955 -1.314 -31.715 1.00 58.41 84 THR A CA 1
ATOM 629 C 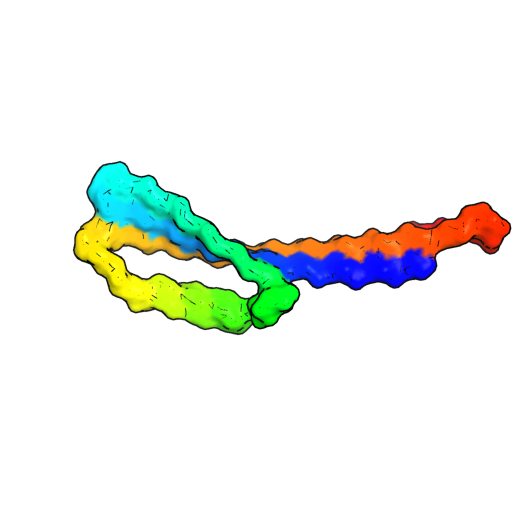C . THR A 1 84 ? 10.799 -1.576 -30.234 1.00 58.41 84 THR A C 1
ATOM 631 O O . THR A 1 84 ? 11.862 -1.648 -29.573 1.00 58.41 84 THR A O 1
#

Foldseek 3Di:
DKDKDKKKKKKKWKWKDAPPDTDIDMDMDIVVNVDDPVNSVVVVVVVVPDDDPPRMDMDMDMDMDMDMDMDDDDDPVPDDDDDD

Solvent-accessible surface area (backbone atoms only — not comparable to full-atom values): 5213 Å² total; per-residue (Å²): 95,73,52,78,49,77,49,42,37,40,38,40,38,37,42,39,34,47,84,91,46,74,47,80,48,73,52,73,47,33,42,92,76,72,49,45,75,68,58,50,48,52,50,51,54,53,60,71,69,56,88,67,66,91,75,50,49,77,48,77,48,78,45,81,46,82,48,76,48,77,48,75,52,66,58,81,88,77,62,77,67,84,87,128

Sequence (84 aa):
MSTTTSNVTYRFGFYLQQGDNLEDAFFSFTNACGMDDASALALAEAMKNVEWPAGTTVSMTVERNDTTNVHSGGDLNATPPTFT

Mean predicted aligned error: 8.16 Å

pLDDT: mean 85.21, std 11.59, range [53.91, 95.44]

Nearest PDB structures (foldseek):
  5w45-assembly2_B  TM=4.640E-01  e=1.731E-01  Homo sapiens
  6b0b-assembly2_E  TM=3.909E-01  e=3.002E-01  Homo sapiens
  4v8p-assembly2_DX  TM=3.436E-01  e=2.143E+00  Tetrahymena thermophila
  6xu8-assembly1_CS  TM=3.293E-01  e=5.088E+00  Drosophila melanogaster